Protein AF-R6BTY8-F1 (afdb_monomer)

Mean predicted aligned error: 4.58 Å

Structure (mmCIF, N/CA/C/O backbone):
data_AF-R6BTY8-F1
#
_entry.id   AF-R6BTY8-F1
#
loop_
_atom_site.group_PDB
_atom_site.id
_atom_site.type_symbol
_atom_site.label_atom_id
_atom_site.label_alt_id
_atom_site.label_comp_id
_atom_site.label_asym_id
_atom_site.label_entity_id
_atom_site.label_seq_id
_atom_site.pdbx_PDB_ins_code
_atom_site.Cartn_x
_atom_site.Cartn_y
_atom_site.Cartn_z
_atom_site.occupancy
_atom_site.B_iso_or_equiv
_atom_site.auth_seq_id
_atom_site.auth_comp_id
_atom_site.auth_asym_id
_atom_site.auth_atom_id
_atom_site.pdbx_PDB_model_num
ATOM 1 N N . MET A 1 1 ? 11.973 9.142 -16.030 1.00 55.78 1 MET A N 1
ATOM 2 C CA . MET A 1 1 ? 10.514 9.159 -16.239 1.00 55.78 1 MET A CA 1
ATOM 3 C C . MET A 1 1 ? 9.899 8.880 -14.885 1.00 55.78 1 MET A C 1
ATOM 5 O O . MET A 1 1 ? 10.316 7.914 -14.260 1.00 55.78 1 MET A O 1
ATOM 9 N N . GLU A 1 2 ? 9.049 9.768 -14.382 1.00 71.12 2 GLU A N 1
ATOM 10 C CA . GLU A 1 2 ? 8.323 9.552 -13.127 1.00 71.12 2 GLU A CA 1
ATOM 11 C C . GLU A 1 2 ? 6.970 8.939 -13.494 1.00 71.12 2 GLU A C 1
ATOM 13 O O . GLU A 1 2 ? 6.225 9.549 -14.255 1.00 71.12 2 GLU A O 1
ATOM 18 N N . GLY A 1 3 ? 6.706 7.707 -13.050 1.00 77.88 3 GLY A N 1
ATOM 19 C CA . GLY A 1 3 ? 5.429 7.030 -13.304 1.00 77.88 3 GLY A CA 1
ATOM 20 C C . GLY A 1 3 ? 4.327 7.471 -12.339 1.00 77.88 3 GLY A C 1
ATOM 21 O O . GLY A 1 3 ? 4.625 8.038 -11.283 1.00 77.88 3 GLY A O 1
ATOM 22 N N . TYR A 1 4 ? 3.067 7.196 -12.682 1.00 89.00 4 TYR A N 1
ATOM 23 C CA . TYR A 1 4 ? 1.907 7.586 -11.875 1.00 89.00 4 TYR A CA 1
ATOM 24 C C . TYR A 1 4 ? 1.899 6.942 -10.485 1.00 89.00 4 TYR A C 1
ATOM 26 O O . TYR A 1 4 ? 2.329 5.804 -10.289 1.00 89.00 4 TYR A O 1
ATOM 34 N N . ILE A 1 5 ? 1.392 7.693 -9.507 1.00 93.94 5 ILE A N 1
ATOM 35 C CA . ILE A 1 5 ? 1.137 7.186 -8.162 1.00 93.94 5 ILE A CA 1
ATOM 36 C C . ILE A 1 5 ? -0.223 6.494 -8.142 1.00 93.94 5 ILE A C 1
ATOM 38 O O . ILE A 1 5 ? -1.215 7.057 -8.602 1.00 93.94 5 ILE A O 1
ATOM 42 N N . GLN A 1 6 ? -0.269 5.305 -7.553 1.00 95.12 6 GLN A N 1
ATOM 43 C CA . GLN A 1 6 ? -1.475 4.501 -7.415 1.00 95.12 6 GLN A CA 1
ATOM 44 C C . GLN A 1 6 ? -1.671 4.061 -5.965 1.00 95.12 6 GLN A C 1
ATOM 46 O O . GLN A 1 6 ? -0.712 3.698 -5.286 1.00 95.12 6 GLN A O 1
ATOM 51 N N . ALA A 1 7 ? -2.930 4.052 -5.521 1.00 95.69 7 ALA A N 1
ATOM 52 C CA . ALA A 1 7 ? -3.359 3.434 -4.274 1.00 95.69 7 ALA A CA 1
ATOM 53 C C . ALA A 1 7 ? -3.910 2.026 -4.552 1.00 95.69 7 ALA A C 1
ATOM 55 O O . ALA A 1 7 ? -4.967 1.868 -5.162 1.00 95.69 7 ALA A O 1
ATOM 56 N N . VAL A 1 8 ? -3.187 0.999 -4.115 1.00 94.69 8 VAL A N 1
A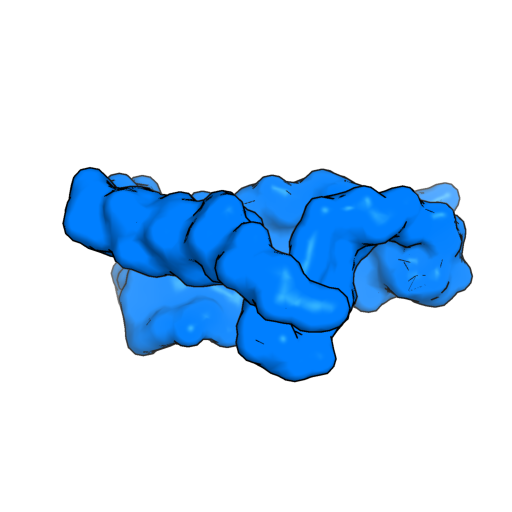TOM 57 C CA . VAL A 1 8 ? -3.580 -0.410 -4.230 1.00 94.69 8 VAL A CA 1
ATOM 58 C C . VAL A 1 8 ? -4.232 -0.849 -2.915 1.00 94.69 8 VAL A C 1
ATOM 60 O O . VAL A 1 8 ? -3.564 -0.814 -1.879 1.00 94.69 8 VAL A O 1
ATOM 63 N N . PRO A 1 9 ? -5.512 -1.264 -2.907 1.00 93.19 9 PRO A N 1
ATOM 64 C CA . PRO A 1 9 ? -6.178 -1.718 -1.689 1.00 93.19 9 PRO A CA 1
ATOM 65 C C . PRO A 1 9 ? -5.448 -2.898 -1.040 1.00 93.19 9 PRO A C 1
ATOM 67 O O . PRO A 1 9 ? -5.088 -3.860 -1.720 1.00 93.19 9 PRO A O 1
ATOM 70 N N . LEU A 1 10 ? -5.252 -2.831 0.278 1.00 91.19 10 LEU A N 1
ATOM 71 C CA . LEU A 1 10 ? -4.643 -3.904 1.071 1.00 91.19 10 LEU A CA 1
ATOM 72 C C . LEU A 1 10 ? -5.668 -4.562 2.001 1.00 91.19 10 LEU A C 1
ATOM 74 O O . LEU A 1 10 ? -5.686 -5.783 2.149 1.00 91.19 10 LEU A O 1
ATOM 78 N N . ALA A 1 11 ? -6.523 -3.745 2.610 1.00 89.62 11 ALA A N 1
ATOM 79 C CA . ALA A 1 11 ? -7.643 -4.135 3.457 1.00 89.62 11 ALA A CA 1
ATOM 80 C C . ALA A 1 11 ? -8.786 -3.118 3.286 1.00 89.62 11 ALA A C 1
ATOM 82 O O . ALA A 1 11 ? -8.660 -2.161 2.523 1.00 89.62 11 ALA A O 1
ATOM 83 N N . ALA A 1 12 ? -9.902 -3.312 3.993 1.00 90.00 12 ALA A N 1
ATOM 84 C CA . ALA A 1 12 ? -11.040 -2.387 3.936 1.00 90.00 12 ALA A CA 1
ATOM 85 C C . ALA A 1 12 ? -10.682 -0.959 4.395 1.00 90.00 12 ALA A C 1
ATOM 87 O O . ALA A 1 12 ? -11.290 0.005 3.944 1.00 90.00 12 ALA A O 1
ATOM 88 N N . ASP A 1 13 ? -9.694 -0.837 5.277 1.00 94.62 13 ASP A N 1
ATOM 89 C CA . ASP A 1 13 ? -9.282 0.380 5.974 1.00 94.62 13 ASP A CA 1
ATOM 90 C C . ASP A 1 13 ? -7.787 0.698 5.776 1.00 94.62 13 ASP A C 1
ATOM 92 O O . ASP A 1 13 ? -7.219 1.493 6.526 1.00 94.62 13 ASP A O 1
ATOM 96 N N . ALA A 1 14 ? -7.134 0.085 4.780 1.00 94.94 14 ALA A N 1
ATOM 97 C CA . ALA A 1 14 ? -5.725 0.325 4.469 1.00 94.94 14 ALA A CA 1
ATOM 98 C C . ALA A 1 14 ? -5.388 0.073 2.993 1.00 94.94 14 ALA A C 1
ATOM 100 O O . ALA A 1 14 ? -5.916 -0.844 2.355 1.00 94.94 14 ALA A O 1
ATOM 101 N N . CYS A 1 15 ? -4.438 0.837 2.457 1.00 95.81 15 CYS A N 1
ATOM 102 C CA . CYS A 1 15 ? -3.916 0.651 1.106 1.00 95.81 15 CYS A CA 1
ATOM 103 C C . CYS A 1 15 ? -2.404 0.909 1.025 1.00 95.81 15 CYS A C 1
ATOM 105 O O . CYS A 1 15 ? -1.768 1.388 1.968 1.00 95.81 15 CYS A O 1
ATOM 107 N N . ILE A 1 16 ? -1.825 0.535 -0.114 1.00 96.25 16 ILE A N 1
ATOM 108 C CA . ILE A 1 16 ? -0.418 0.735 -0.449 1.00 96.25 16 ILE A CA 1
ATOM 109 C C . ILE A 1 16 ? -0.344 1.777 -1.553 1.00 96.25 16 ILE A C 1
ATOM 111 O O . ILE A 1 16 ? -0.915 1.594 -2.625 1.00 96.25 16 ILE A O 1
ATOM 115 N N . ILE A 1 17 ? 0.399 2.844 -1.309 1.00 96.81 17 ILE A N 1
ATOM 116 C CA . ILE A 1 17 ? 0.762 3.828 -2.316 1.00 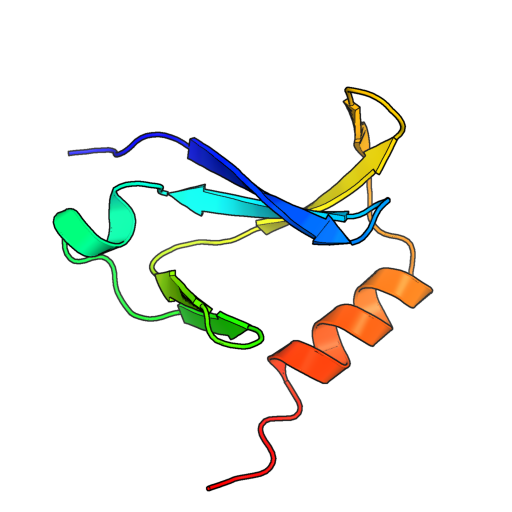96.81 17 ILE A CA 1
ATOM 117 C C . ILE A 1 17 ? 2.057 3.372 -2.984 1.00 96.81 17 ILE A C 1
ATOM 119 O O . ILE A 1 17 ? 3.067 3.158 -2.307 1.00 96.81 17 ILE A O 1
ATOM 123 N N . CYS A 1 18 ? 2.038 3.222 -4.303 1.00 96.31 18 CYS A N 1
ATOM 124 C CA . CYS A 1 18 ? 3.20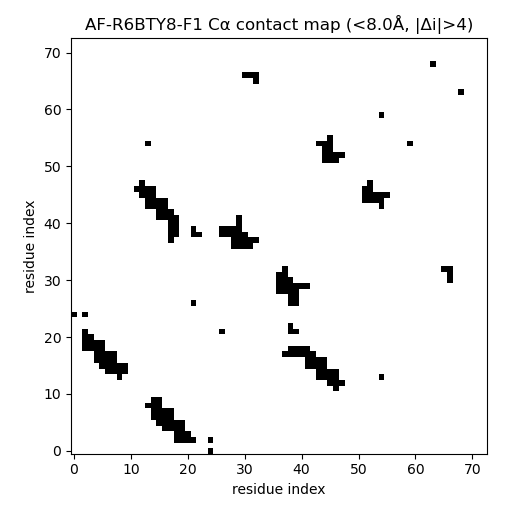0 2.820 -5.091 1.00 96.31 18 CYS A CA 1
ATOM 125 C C . CYS A 1 18 ? 3.232 3.516 -6.455 1.00 96.31 18 CYS A C 1
ATOM 127 O O . CYS A 1 18 ? 2.282 4.188 -6.852 1.00 96.31 18 CYS A O 1
ATOM 129 N N . ASN A 1 19 ? 4.336 3.340 -7.182 1.00 96.06 19 ASN A N 1
ATOM 130 C CA . ASN A 1 19 ? 4.428 3.752 -8.578 1.00 96.06 19 ASN A CA 1
ATOM 131 C C . ASN A 1 19 ? 3.820 2.667 -9.487 1.00 96.06 19 ASN A C 1
ATOM 133 O O . ASN A 1 19 ? 4.354 1.556 -9.537 1.00 96.06 19 ASN A O 1
ATOM 137 N N . GLU A 1 20 ? 2.737 2.985 -10.198 1.00 94.62 20 GLU A N 1
ATOM 138 C CA . GLU A 1 20 ? 2.024 2.071 -11.107 1.00 94.62 20 GLU A CA 1
ATOM 139 C C . GLU A 1 20 ? 2.939 1.539 -12.219 1.00 94.62 20 GLU A C 1
ATOM 141 O O . GLU A 1 20 ? 2.999 0.340 -12.493 1.00 94.62 20 GLU A O 1
ATOM 146 N N . GLU A 1 21 ? 3.733 2.424 -12.817 1.00 95.25 21 GLU A N 1
ATOM 147 C CA . GLU A 1 21 ? 4.644 2.086 -13.912 1.00 95.25 21 GLU A CA 1
ATOM 148 C C . GLU A 1 21 ? 6.003 1.593 -13.407 1.00 95.25 21 GLU A C 1
ATOM 150 O O . GLU A 1 21 ? 6.894 1.302 -14.207 1.00 95.25 21 GLU A O 1
ATOM 155 N N . GLY A 1 22 ? 6.181 1.463 -12.087 1.00 95.19 22 GLY A N 1
ATOM 156 C CA . GLY A 1 22 ? 7.465 1.169 -11.459 1.00 95.19 22 GLY A CA 1
ATOM 157 C C . GLY A 1 22 ? 8.150 -0.064 -12.051 1.00 95.19 22 GLY A C 1
ATOM 158 O O . GLY A 1 22 ? 9.363 -0.067 -12.250 1.00 95.19 22 GLY A O 1
ATOM 159 N N . LYS A 1 23 ? 7.375 -1.097 -12.398 1.00 94.56 23 LYS A N 1
ATOM 160 C CA . LYS A 1 23 ? 7.896 -2.309 -13.051 1.00 94.56 23 LYS A CA 1
ATOM 161 C C . LYS A 1 23 ? 8.340 -2.045 -14.488 1.00 94.56 23 LYS A C 1
ATOM 163 O O . LYS A 1 23 ? 9.390 -2.533 -14.892 1.00 94.56 23 LYS A O 1
ATOM 168 N N . LEU A 1 24 ? 7.553 -1.275 -15.242 1.00 94.88 24 LEU A N 1
ATOM 169 C CA . LEU A 1 24 ? 7.826 -0.945 -16.643 1.00 94.88 24 LEU A CA 1
ATOM 170 C C . LEU A 1 24 ? 9.099 -0.105 -16.779 1.00 94.88 24 LEU A C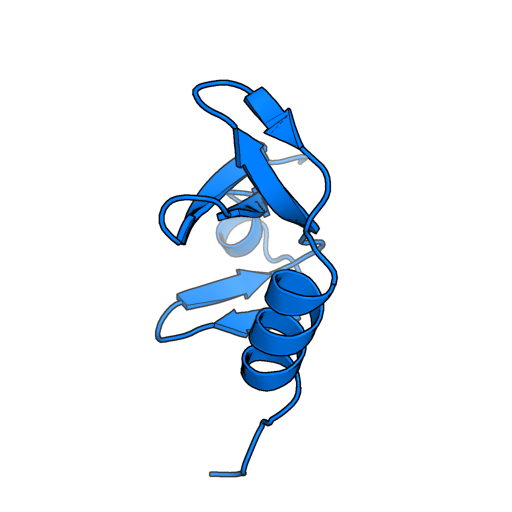 1
ATOM 172 O O . LEU A 1 24 ? 9.882 -0.327 -17.698 1.00 94.88 24 LEU A O 1
ATOM 176 N N . ILE A 1 25 ? 9.330 0.814 -15.839 1.00 94.75 25 ILE A N 1
ATOM 177 C CA . ILE A 1 25 ? 10.526 1.669 -15.821 1.00 94.75 25 ILE A CA 1
ATOM 178 C C . ILE A 1 25 ? 11.721 1.036 -15.086 1.00 94.75 25 ILE A C 1
ATOM 180 O O . ILE A 1 25 ? 12.771 1.666 -14.977 1.00 94.75 25 ILE A O 1
ATOM 184 N N . GLY A 1 26 ? 11.582 -0.195 -14.583 1.00 94.69 26 GLY A N 1
ATOM 185 C CA . GLY A 1 26 ? 12.677 -0.949 -13.969 1.00 94.69 26 GLY A CA 1
ATOM 186 C C . GLY A 1 26 ? 13.097 -0.472 -12.575 1.00 94.69 26 GLY A C 1
ATOM 187 O O . GLY A 1 26 ? 14.281 -0.544 -12.243 1.00 94.69 26 GLY A O 1
ATOM 188 N N . LEU A 1 27 ? 12.163 0.014 -11.748 1.00 96.00 27 LEU A N 1
ATOM 189 C CA . LEU A 1 27 ? 12.450 0.318 -10.341 1.00 96.00 27 LEU A CA 1
ATOM 190 C C . LEU A 1 27 ? 12.887 -0.950 -9.577 1.00 96.00 27 LEU A C 1
ATOM 192 O O . LEU A 1 27 ? 12.423 -2.052 -9.883 1.00 96.00 27 LEU A O 1
ATOM 196 N N . PRO A 1 28 ? 13.765 -0.815 -8.565 1.00 96.81 28 PRO A N 1
ATOM 197 C CA . PRO A 1 28 ? 14.290 -1.958 -7.825 1.00 96.81 28 PRO A CA 1
ATOM 198 C C . PRO A 1 28 ? 13.195 -2.680 -7.036 1.00 96.81 28 PRO A C 1
ATOM 200 O O . PRO A 1 28 ? 12.245 -2.060 -6.565 1.00 96.81 28 PRO A O 1
ATOM 203 N N . TYR A 1 29 ? 13.351 -3.987 -6.831 1.00 95.81 29 TYR A N 1
ATOM 204 C CA . TYR A 1 29 ? 12.475 -4.758 -5.947 1.00 95.81 29 TYR A CA 1
ATOM 205 C C . TYR A 1 29 ? 12.444 -4.166 -4.531 1.00 95.81 29 TYR A C 1
ATOM 207 O O . TYR A 1 29 ? 13.495 -3.872 -3.961 1.00 95.81 29 TYR A O 1
ATOM 215 N N . ASN A 1 30 ? 11.247 -4.045 -3.954 1.00 94.06 30 ASN A N 1
ATOM 216 C CA . ASN A 1 30 ? 11.065 -3.655 -2.559 1.00 94.06 30 ASN A CA 1
ATOM 217 C C . ASN A 1 30 ? 10.584 -4.854 -1.735 1.00 94.06 30 ASN A C 1
ATOM 219 O O . ASN A 1 30 ? 11.309 -5.393 -0.891 1.00 94.06 30 ASN A O 1
ATOM 223 N N . THR A 1 31 ? 9.368 -5.323 -2.019 1.00 92.31 31 THR A N 1
ATOM 224 C CA . THR A 1 31 ? 8.768 -6.431 -1.283 1.00 92.31 31 THR A CA 1
ATOM 225 C C . THR A 1 31 ? 7.699 -7.158 -2.096 1.00 92.31 31 THR A C 1
ATOM 227 O O . THR A 1 31 ? 7.252 -6.685 -3.142 1.00 92.31 31 THR A O 1
ATOM 230 N N . ARG A 1 32 ? 7.277 -8.319 -1.595 1.00 90.12 32 ARG A N 1
ATOM 231 C CA . ARG A 1 32 ? 6.139 -9.084 -2.101 1.00 90.12 32 ARG A CA 1
ATOM 232 C C . ARG A 1 32 ? 5.094 -9.169 -1.004 1.00 90.12 32 ARG A C 1
ATOM 234 O O . ARG A 1 32 ? 5.414 -9.563 0.115 1.00 90.12 32 ARG A O 1
ATOM 241 N N . ILE A 1 33 ? 3.859 -8.817 -1.331 1.00 87.62 33 ILE A N 1
ATOM 242 C CA . ILE A 1 33 ? 2.723 -8.889 -0.410 1.00 87.62 33 ILE A CA 1
ATOM 243 C C . ILE A 1 33 ? 1.665 -9.732 -1.099 1.00 87.62 33 ILE A C 1
ATOM 245 O O . ILE A 1 33 ? 1.253 -9.423 -2.216 1.00 87.62 33 ILE A O 1
ATOM 249 N N . LEU A 1 34 ? 1.262 -10.830 -0.455 1.00 83.06 34 LEU A N 1
ATOM 250 C CA . LEU A 1 34 ? 0.465 -11.876 -1.100 1.00 83.06 34 LEU A CA 1
ATOM 251 C C . LEU A 1 34 ? 1.148 -12.316 -2.409 1.00 83.06 34 LEU A C 1
ATOM 253 O O . LEU A 1 34 ? 2.315 -12.702 -2.388 1.00 83.06 34 LEU A O 1
ATOM 257 N N . ASN A 1 35 ? 0.469 -12.240 -3.550 1.00 86.44 35 ASN A N 1
ATOM 258 C CA . ASN A 1 35 ? 0.997 -12.640 -4.855 1.00 86.44 35 ASN A CA 1
ATOM 259 C C . ASN A 1 35 ? 1.508 -11.461 -5.696 1.00 86.44 35 ASN A C 1
ATOM 261 O O . ASN A 1 35 ? 1.899 -11.675 -6.840 1.00 86.44 35 ASN A O 1
ATOM 265 N N . GLU A 1 36 ? 1.541 -10.251 -5.134 1.00 90.56 36 GLU A N 1
ATOM 266 C CA . GLU A 1 36 ? 1.894 -9.035 -5.862 1.00 90.56 36 GLU A CA 1
ATOM 267 C C . GLU A 1 36 ? 3.299 -8.542 -5.494 1.00 90.56 36 GLU A C 1
ATOM 269 O O . GLU A 1 36 ? 3.689 -8.532 -4.321 1.00 90.56 36 GLU A O 1
ATOM 274 N N . ILE A 1 37 ? 4.072 -8.147 -6.509 1.00 93.25 37 ILE A N 1
ATOM 275 C CA . ILE A 1 37 ? 5.434 -7.627 -6.341 1.00 93.25 37 ILE A CA 1
ATOM 276 C C . ILE A 1 37 ? 5.386 -6.108 -6.408 1.00 93.25 37 ILE A C 1
ATOM 278 O O . ILE A 1 37 ? 4.996 -5.535 -7.426 1.00 93.25 37 ILE A O 1
ATOM 282 N N . PHE A 1 38 ? 5.888 -5.471 -5.358 1.00 95.00 38 PHE A N 1
ATOM 283 C CA . PHE A 1 38 ? 6.056 -4.031 -5.287 1.00 95.00 38 PHE A CA 1
ATOM 284 C C . PHE A 1 38 ? 7.520 -3.646 -5.511 1.00 95.00 38 PHE A C 1
ATOM 286 O O . PHE A 1 38 ? 8.450 -4.287 -5.005 1.00 95.00 38 PHE A O 1
ATOM 293 N N . VAL A 1 39 ? 7.719 -2.576 -6.277 1.00 96.38 39 VAL A N 1
ATOM 294 C CA . VAL A 1 39 ? 9.030 -2.056 -6.678 1.00 96.38 39 VAL A CA 1
ATOM 295 C C . VAL A 1 39 ? 9.14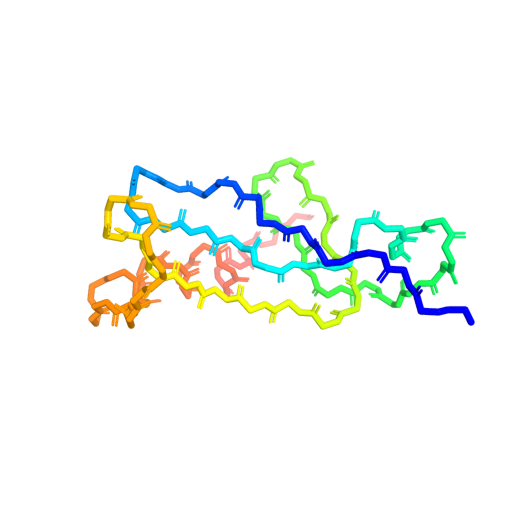0 -0.569 -6.350 1.00 96.38 39 VAL A C 1
ATOM 297 O O . VAL A 1 39 ? 8.133 0.132 -6.260 1.00 96.38 39 VAL A O 1
ATOM 300 N N . GLY A 1 40 ? 10.366 -0.081 -6.187 1.00 95.50 40 GLY A N 1
ATOM 301 C CA . GLY A 1 40 ? 10.648 1.294 -5.795 1.00 95.50 40 GLY A CA 1
ATOM 302 C C . GLY A 1 40 ? 10.179 1.605 -4.375 1.00 95.50 40 GLY A C 1
ATOM 303 O O . GLY A 1 40 ? 10.099 0.727 -3.517 1.00 95.50 40 GLY A O 1
ATOM 304 N N . ASN A 1 41 ? 9.883 2.875 -4.116 1.00 94.50 41 ASN A N 1
ATOM 305 C CA . ASN A 1 41 ? 9.337 3.291 -2.830 1.00 94.50 41 ASN A CA 1
ATOM 306 C C . ASN A 1 41 ? 7.854 2.924 -2.748 1.00 94.50 41 ASN A C 1
ATOM 308 O O . ASN A 1 41 ? 7.101 3.152 -3.695 1.00 94.50 41 ASN A O 1
ATOM 312 N N . ILE A 1 42 ? 7.448 2.412 -1.589 1.00 95.44 42 ILE A N 1
ATOM 313 C CA . ILE A 1 42 ? 6.046 2.182 -1.248 1.00 95.44 42 ILE A CA 1
ATOM 314 C C . ILE A 1 42 ? 5.724 2.809 0.102 1.00 95.44 42 ILE A C 1
ATOM 316 O O . ILE A 1 42 ? 6.605 2.942 0.955 1.00 95.44 42 ILE A O 1
ATOM 320 N N . LEU A 1 43 ? 4.459 3.161 0.298 1.00 96.12 43 LEU A N 1
ATOM 321 C CA . LEU A 1 43 ? 3.945 3.697 1.552 1.00 96.12 43 LEU A CA 1
ATOM 322 C C . LEU A 1 43 ? 2.644 2.985 1.916 1.00 96.12 43 LEU A C 1
ATOM 324 O O . LEU A 1 43 ? 1.745 2.879 1.092 1.00 96.12 43 LEU A O 1
ATOM 328 N N . PHE A 1 44 ? 2.529 2.526 3.156 1.00 96.06 44 PHE A N 1
ATOM 329 C CA . PHE A 1 44 ? 1.274 2.006 3.689 1.00 96.06 44 PHE A CA 1
ATOM 330 C C . PHE A 1 44 ? 0.504 3.140 4.360 1.00 96.06 44 PHE A C 1
ATOM 332 O O . PHE A 1 44 ? 1.085 3.888 5.149 1.00 96.06 44 PHE A O 1
ATOM 339 N N . VAL A 1 45 ? -0.790 3.252 4.069 1.00 97.44 45 VAL A N 1
ATOM 340 C CA . VAL A 1 45 ? -1.674 4.273 4.650 1.00 97.44 45 VA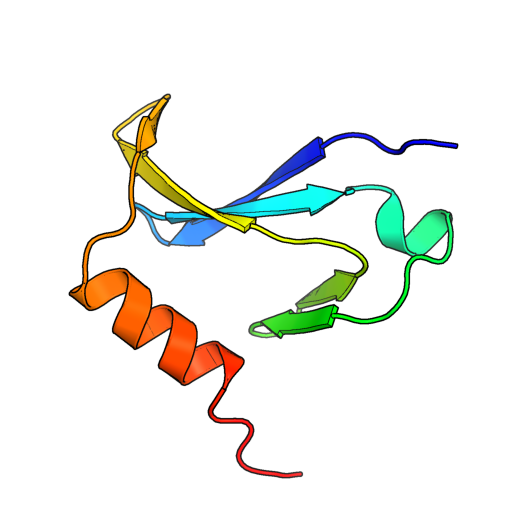L A CA 1
ATOM 341 C C . VAL A 1 45 ? -2.996 3.654 5.086 1.00 97.44 45 VAL A C 1
ATOM 343 O O . VAL A 1 45 ? -3.447 2.663 4.506 1.00 97.44 45 VAL A O 1
ATOM 346 N N . GLY A 1 46 ? -3.607 4.234 6.118 1.00 97.44 46 GLY A N 1
ATOM 347 C CA . GLY A 1 46 ? -4.984 3.932 6.485 1.00 97.44 46 GLY A CA 1
ATOM 348 C C . GLY A 1 46 ? -5.959 4.621 5.529 1.00 97.44 46 GLY A C 1
AT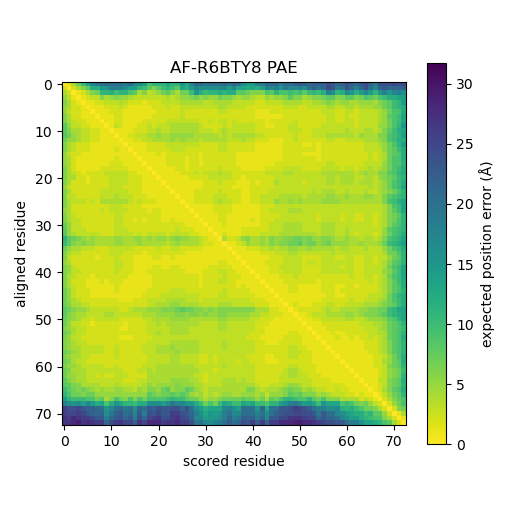OM 349 O O . GLY A 1 46 ? -5.607 5.604 4.871 1.00 97.44 46 GLY A O 1
ATOM 350 N N . VAL A 1 47 ? -7.185 4.111 5.457 1.00 96.88 47 VAL A N 1
ATOM 351 C CA . VAL A 1 47 ? -8.274 4.673 4.650 1.00 96.88 47 VAL A CA 1
ATOM 352 C C . VAL A 1 47 ? -9.477 4.948 5.548 1.00 96.88 47 VAL A C 1
ATOM 354 O O . VAL A 1 47 ? -9.948 4.063 6.262 1.00 96.88 47 VAL A O 1
ATOM 357 N N . ALA A 1 48 ? -9.985 6.177 5.492 1.00 95.06 48 ALA A N 1
ATOM 358 C CA . ALA A 1 48 ? -11.166 6.630 6.216 1.00 95.06 48 ALA A CA 1
ATOM 359 C C . ALA A 1 48 ? -12.183 7.212 5.222 1.00 95.06 48 ALA A C 1
ATOM 361 O O . ALA A 1 48 ? -12.209 8.412 4.951 1.00 95.06 48 ALA A O 1
ATOM 362 N N . GLY A 1 49 ? -13.024 6.340 4.661 1.00 90.75 49 GLY A N 1
ATOM 363 C CA . GLY A 1 49 ? -13.929 6.716 3.576 1.00 90.75 49 GLY A CA 1
ATOM 364 C C . GLY A 1 49 ? -13.148 6.971 2.288 1.00 90.75 49 GLY A C 1
ATOM 365 O O . GLY A 1 49 ? -12.532 6.052 1.759 1.00 90.75 49 GLY A O 1
ATOM 366 N N . GLU A 1 50 ? -13.180 8.209 1.799 1.00 90.94 50 GLU A N 1
ATOM 367 C CA . GLU A 1 50 ? -12.475 8.630 0.576 1.00 90.94 50 GLU A CA 1
ATOM 368 C C . GLU A 1 50 ? -11.098 9.261 0.862 1.00 90.94 50 GLU A C 1
ATOM 370 O O . GLU A 1 50 ? -10.364 9.585 -0.067 1.00 90.94 50 GLU A O 1
ATOM 375 N N . GLU A 1 51 ? -10.731 9.408 2.138 1.00 95.62 51 GLU A N 1
ATOM 376 C CA . GLU A 1 51 ? -9.506 10.082 2.576 1.00 95.62 51 GLU A CA 1
ATOM 377 C C . GLU A 1 51 ? -8.461 9.094 3.109 1.00 95.62 51 GLU A C 1
ATOM 379 O O . GLU A 1 51 ? -8.788 8.041 3.670 1.00 95.62 51 GLU A O 1
ATOM 384 N N . PHE A 1 52 ? -7.183 9.469 3.004 1.00 96.94 52 PHE A N 1
ATOM 385 C CA . PHE A 1 52 ? -6.104 8.755 3.686 1.00 96.94 52 PHE A CA 1
ATOM 386 C C . PHE A 1 52 ? -5.984 9.196 5.143 1.00 96.94 52 PHE A C 1
ATOM 388 O O . PHE A 1 52 ? -6.147 10.368 5.484 1.00 96.94 52 PHE A O 1
ATOM 395 N N . CYS A 1 53 ? -5.625 8.256 6.009 1.00 97.56 53 CYS A N 1
ATOM 396 C CA . CYS A 1 53 ? -5.346 8.518 7.411 1.00 97.56 53 CYS A CA 1
ATOM 397 C C . CYS A 1 53 ? -4.106 7.752 7.889 1.00 97.56 53 CYS A C 1
ATOM 399 O O . CYS A 1 53 ? -3.528 6.921 7.182 1.00 97.56 53 CYS A O 1
ATOM 401 N N . SER A 1 54 ? -3.665 8.059 9.107 1.00 97.25 54 SER A N 1
ATOM 402 C CA . SER A 1 54 ? -2.603 7.298 9.759 1.00 97.25 54 SER A CA 1
ATOM 403 C C . SER A 1 54 ? -3.068 5.878 10.056 1.00 97.25 54 SER A C 1
ATOM 405 O O . SER A 1 54 ? -4.203 5.662 10.475 1.00 97.25 54 SER A O 1
ATOM 407 N N . LEU A 1 55 ? -2.155 4.920 9.913 1.00 97.00 55 LEU A N 1
ATOM 408 C CA . LEU A 1 55 ? -2.382 3.567 10.401 1.00 97.00 55 LEU A CA 1
ATOM 409 C C . LEU A 1 55 ? -2.440 3.555 11.934 1.00 97.00 55 LEU A C 1
ATOM 411 O O . LEU A 1 55 ? -1.689 4.262 12.611 1.00 97.00 55 LEU A O 1
ATOM 415 N N . THR A 1 56 ? -3.306 2.706 12.471 1.00 96.12 56 THR A N 1
ATOM 416 C CA . THR A 1 56 ? -3.324 2.334 13.889 1.00 96.12 56 THR A CA 1
ATOM 417 C C . THR A 1 56 ? -2.122 1.450 14.231 1.00 96.12 56 THR A C 1
ATOM 419 O O . THR A 1 56 ? -1.522 0.818 13.357 1.00 96.12 56 THR A O 1
ATOM 422 N N . ASN A 1 57 ? -1.771 1.362 15.515 1.00 96.44 57 ASN A N 1
ATOM 423 C CA . ASN A 1 57 ? -0.659 0.518 15.965 1.00 96.44 57 ASN A CA 1
ATOM 424 C C . ASN A 1 57 ? -0.902 -0.964 15.640 1.00 96.44 57 ASN A C 1
ATOM 426 O O . ASN A 1 57 ? 0.030 -1.698 15.298 1.00 96.44 57 ASN A O 1
ATOM 430 N N . GLU A 1 58 ? -2.159 -1.394 15.709 1.00 93.44 58 GLU A N 1
ATOM 431 C CA . GLU A 1 58 ? -2.608 -2.740 15.374 1.00 93.44 58 GLU A CA 1
ATOM 432 C C . GLU A 1 58 ? -2.402 -3.024 13.881 1.00 93.44 58 GLU A C 1
ATOM 434 O O . GLU A 1 58 ? -1.805 -4.043 13.527 1.00 93.44 58 GLU A O 1
ATOM 439 N N . GLN A 1 59 ? -2.813 -2.102 13.002 1.00 93.62 59 GLN A N 1
ATOM 440 C CA . GLN A 1 59 ? -2.590 -2.222 11.557 1.00 93.62 59 GLN A CA 1
ATOM 441 C C . GLN A 1 59 ? -1.098 -2.233 11.209 1.00 93.62 59 GLN A C 1
ATOM 443 O O . GLN A 1 59 ? -0.668 -3.066 10.413 1.00 93.62 59 GLN A O 1
ATOM 448 N N . ILE A 1 60 ? -0.294 -1.355 11.823 1.00 94.25 60 ILE A N 1
ATOM 449 C CA . ILE A 1 60 ? 1.164 -1.331 11.622 1.00 94.25 60 ILE A CA 1
ATOM 450 C C . ILE A 1 60 ? 1.765 -2.683 11.997 1.00 94.25 60 ILE A C 1
ATOM 452 O O . ILE A 1 60 ? 2.530 -3.240 11.215 1.00 94.25 60 ILE A O 1
ATOM 456 N N . SER A 1 61 ? 1.391 -3.231 13.154 1.00 92.44 61 SER A N 1
ATOM 457 C CA . SER A 1 61 ? 1.901 -4.523 13.625 1.00 92.44 61 SER A CA 1
ATOM 458 C C . SER A 1 61 ? 1.531 -5.654 12.663 1.00 92.44 61 SER A C 1
ATOM 460 O O . SER A 1 61 ? 2.387 -6.450 12.286 1.00 92.44 61 SER A O 1
ATOM 462 N N . LEU A 1 62 ? 0.281 -5.679 12.197 1.00 88.62 62 LEU A N 1
ATOM 463 C CA . LEU A 1 62 ? -0.242 -6.692 11.280 1.00 88.62 62 LEU A CA 1
ATOM 464 C C . LEU A 1 62 ? 0.414 -6.644 9.887 1.00 88.62 62 LEU A C 1
ATOM 466 O O . LEU A 1 62 ? 0.666 -7.683 9.264 1.00 88.62 62 LEU A O 1
ATOM 470 N N . ILE A 1 63 ? 0.661 -5.432 9.382 1.00 89.62 63 ILE A N 1
ATOM 471 C CA . ILE A 1 63 ? 1.353 -5.191 8.111 1.00 89.62 63 ILE A CA 1
ATOM 472 C C . ILE A 1 63 ? 2.828 -5.559 8.252 1.00 89.62 63 ILE A C 1
ATOM 474 O O . ILE A 1 63 ? 3.356 -6.281 7.407 1.00 89.62 63 ILE A O 1
ATOM 478 N N . ALA A 1 64 ? 3.481 -5.109 9.324 1.00 89.12 64 ALA A N 1
ATOM 479 C CA . ALA A 1 64 ? 4.873 -5.428 9.605 1.00 89.12 64 ALA A CA 1
ATOM 480 C C . ALA A 1 64 ? 5.072 -6.942 9.708 1.00 89.12 64 ALA A C 1
ATOM 482 O O . ALA A 1 64 ? 5.984 -7.460 9.079 1.00 89.12 64 ALA A O 1
ATOM 483 N N . GLU A 1 65 ? 4.181 -7.664 10.391 1.00 86.81 65 GLU A N 1
ATOM 484 C CA . GLU A 1 65 ? 4.204 -9.126 10.450 1.00 86.81 65 GLU A CA 1
ATOM 485 C C . GLU A 1 65 ? 4.191 -9.746 9.043 1.00 86.81 65 GLU A C 1
ATOM 487 O O . GLU A 1 65 ? 5.047 -10.556 8.716 1.00 86.81 65 GLU A O 1
ATOM 492 N N . ARG A 1 66 ? 3.289 -9.314 8.156 1.00 79.06 66 ARG A N 1
ATOM 493 C CA . ARG A 1 66 ? 3.186 -9.853 6.784 1.00 79.06 66 ARG A CA 1
ATOM 494 C C . ARG A 1 66 ? 4.372 -9.500 5.889 1.00 79.06 66 ARG A C 1
ATOM 496 O O . ARG A 1 66 ? 4.711 -10.271 4.996 1.00 79.06 66 ARG A O 1
ATOM 503 N N . VAL A 1 67 ? 4.961 -8.322 6.080 1.00 83.00 67 VAL A N 1
ATOM 504 C CA . VAL A 1 67 ? 6.073 -7.827 5.254 1.00 83.00 67 VAL A CA 1
ATOM 505 C C . VAL A 1 67 ? 7.420 -8.362 5.753 1.00 83.00 67 VAL A C 1
ATOM 507 O O . VAL A 1 67 ? 8.305 -8.643 4.939 1.00 83.00 67 VAL A O 1
ATOM 510 N N . LEU A 1 68 ? 7.580 -8.499 7.073 1.00 74.81 68 LEU A N 1
ATOM 511 C CA . LEU A 1 68 ? 8.830 -8.872 7.739 1.00 74.81 68 LEU A CA 1
ATOM 512 C C . LEU A 1 68 ? 8.921 -10.362 8.072 1.00 74.81 68 LEU A C 1
ATOM 514 O O . LEU A 1 68 ? 10.035 -10.886 8.046 1.00 74.81 68 LEU A O 1
ATOM 518 N N . ASN A 1 69 ? 7.806 -11.066 8.311 1.00 64.75 69 ASN A N 1
ATOM 519 C CA . ASN A 1 69 ? 7.816 -12.525 8.471 1.00 64.75 69 ASN A CA 1
ATOM 520 C C . ASN A 1 69 ? 7.939 -13.197 7.103 1.00 64.75 69 ASN A C 1
ATOM 522 O O . ASN A 1 69 ? 7.038 -13.866 6.597 1.00 64.75 69 ASN A O 1
ATOM 526 N N . ARG A 1 70 ? 9.1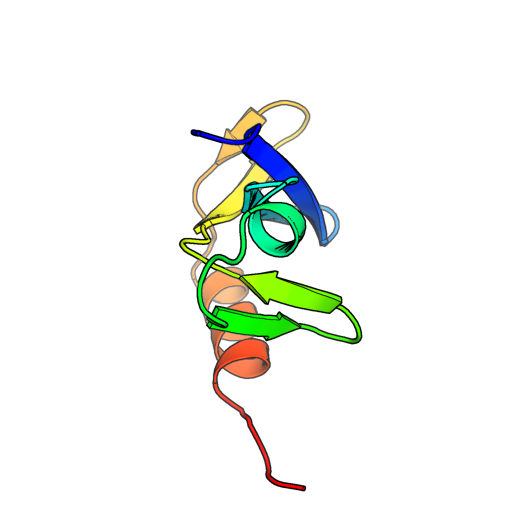11 -13.016 6.500 1.00 61.25 70 ARG A N 1
ATOM 527 C CA . ARG A 1 70 ? 9.644 -13.907 5.480 1.00 61.25 70 ARG A CA 1
ATOM 528 C C . ARG A 1 70 ? 10.102 -15.178 6.189 1.00 61.25 70 ARG A C 1
ATOM 530 O O . ARG A 1 70 ? 11.293 -15.354 6.429 1.00 61.25 70 ARG A O 1
ATOM 537 N N . GLU A 1 71 ? 9.167 -16.054 6.551 1.00 45.41 71 GLU A N 1
ATOM 538 C CA . GLU A 1 71 ? 9.556 -17.450 6.736 1.00 45.41 71 GLU A CA 1
ATOM 539 C C . GLU A 1 71 ? 9.943 -18.001 5.363 1.00 45.41 71 GLU A C 1
ATOM 541 O O . GLU A 1 71 ? 9.225 -17.830 4.374 1.00 45.41 71 GLU A O 1
ATOM 546 N N . GLY A 1 72 ? 11.161 -18.532 5.300 1.00 52.94 72 GLY A N 1
ATOM 547 C CA . GLY A 1 72 ? 11.826 -18.900 4.065 1.00 52.94 72 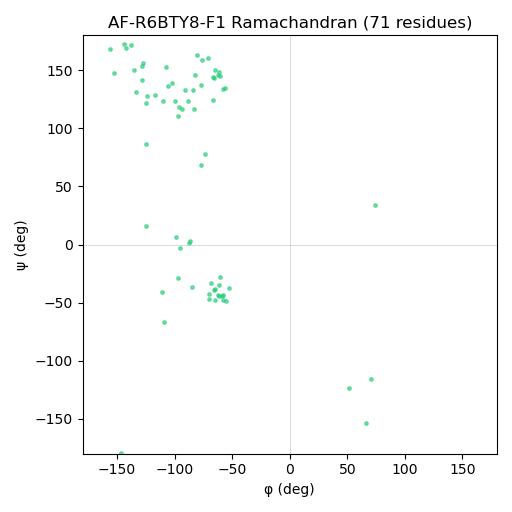GLY A CA 1
ATOM 548 C C . GLY A 1 72 ? 11.074 -19.952 3.258 1.00 52.94 72 GLY A C 1
ATOM 549 O O . GLY A 1 72 ? 10.489 -20.885 3.804 1.00 52.94 72 GLY A O 1
ATOM 550 N N . ASN A 1 73 ? 11.175 -19.804 1.940 1.00 37.03 73 ASN A N 1
ATOM 551 C CA . ASN A 1 73 ? 11.318 -20.905 0.995 1.00 37.03 73 ASN A CA 1
ATOM 552 C C . ASN A 1 73 ? 12.009 -20.368 -0.259 1.00 37.03 73 ASN A C 1
ATOM 554 O O . ASN A 1 73 ? 11.423 -19.459 -0.894 1.00 37.03 73 ASN A O 1
#

Sequence (73 aa):
MEGYIQAVPLAADACIICNEEGKLIGLPYNTRILNEIFVGNILFVGVAGEEFCSLTNEQISLIAERVLNREGN

Secondary structure (DSSP, 8-state):
-PPPEEEEEEETTEEEEEETTTTTTTPPEEEEETTEEEES--EEEEEETTEEEPPPHHHHHHHHHHHH-----

Nearest PDB structures (foldseek):
  3qht-assembly2_D  TM=2.828E-01  e=1.290E+00  synthetic construct
  6cpg-assembly1_E  TM=2.867E-01  e=4.593E+00  synthetic construct
  4lpu-assembly1_B  TM=2.750E-01  e=5.215E+00  synthetic construct

pLDDT: mean 89.3, std 12.38, range [37.03, 97.56]

Solvent-accessible surface area (backbone atoms only — not comparable to full-atom values): 4466 Å² total; per-residue (Å²): 136,86,58,55,80,38,78,44,80,76,52,99,48,27,31,36,39,32,39,69,39,22,71,82,75,63,41,53,84,64,52,60,57,91,94,46,80,44,30,47,71,71,45,81,37,14,41,60,88,95,41,80,40,80,61,50,73,66,55,48,51,56,50,46,48,63,68,67,63,70,74,85,131

Foldseek 3Di:
DQADWDWADDDPFKTKIAGPCCVVVPAAWDFDADNDTGGDDMDMFTHDPPDTHHDDPVRVVVVCCRGVPCPDD

Radius of gyration: 12.88 Å; Cα contacts (8 Å, |Δi|>4): 105; chains: 1; bounding box: 28×31×33 Å